Protein AF-A0A284QTY7-F1 (afdb_monomer_lite)

Structure (mmCIF, N/CA/C/O backbone):
data_AF-A0A284QTY7-F1
#
_entry.id   AF-A0A284QTY7-F1
#
loop_
_atom_site.group_PDB
_atom_site.id
_atom_site.type_symbol
_atom_site.label_atom_id
_atom_site.label_alt_id
_atom_site.label_comp_id
_atom_site.label_asym_id
_atom_site.label_entity_id
_atom_site.label_seq_id
_atom_site.pdbx_PDB_ins_code
_atom_site.Cartn_x
_atom_site.Cartn_y
_atom_site.Cartn_z
_atom_site.occupancy
_atom_site.B_iso_or_equiv
_atom_site.auth_seq_id
_atom_site.auth_comp_id
_atom_site.auth_asym_id
_atom_site.auth_atom_id
_atom_site.pdbx_PDB_model_num
ATOM 1 N N . MET A 1 1 ? -13.162 16.919 56.191 1.00 70.38 1 MET A N 1
ATOM 2 C CA . MET A 1 1 ? -14.153 17.519 57.108 1.00 70.38 1 MET A CA 1
ATOM 3 C C . MET A 1 1 ? -14.689 16.411 57.983 1.00 70.38 1 MET A C 1
ATOM 5 O O . MET A 1 1 ? -14.958 15.342 57.454 1.00 70.38 1 MET A O 1
ATOM 9 N N . GLU A 1 2 ? -14.815 16.643 59.282 1.00 83.94 2 GLU A N 1
ATOM 10 C CA . GLU A 1 2 ? -15.440 15.668 60.177 1.00 83.94 2 GLU A CA 1
ATOM 11 C C . GLU A 1 2 ? -16.969 15.844 60.131 1.00 83.94 2 GLU A C 1
ATOM 13 O O . GLU A 1 2 ? -17.439 16.981 60.248 1.00 83.94 2 GLU A O 1
ATOM 18 N N . PRO A 1 3 ? -17.750 14.770 59.908 1.00 88.94 3 PRO A N 1
ATOM 19 C CA . PRO A 1 3 ? -19.205 14.856 59.870 1.00 88.94 3 PRO A CA 1
ATOM 20 C C . PRO A 1 3 ? -19.762 15.151 61.265 1.00 88.94 3 PRO A C 1
ATOM 22 O O . PRO A 1 3 ? -19.393 14.503 62.243 1.00 88.94 3 PRO A O 1
ATOM 25 N N . LYS A 1 4 ? -20.684 16.113 61.357 1.00 92.19 4 LYS A N 1
ATOM 26 C CA . LYS A 1 4 ? -21.331 16.513 62.618 1.00 92.19 4 LYS A CA 1
ATOM 27 C C . LYS A 1 4 ? -22.643 15.771 62.856 1.00 92.19 4 LYS A C 1
ATOM 29 O O . LYS A 1 4 ? -23.099 15.667 63.992 1.00 92.19 4 LYS A O 1
ATOM 34 N N . THR A 1 5 ? -23.256 15.248 61.794 1.00 95.00 5 THR A N 1
ATOM 35 C CA . THR A 1 5 ? -24.525 14.512 61.847 1.00 95.00 5 THR A CA 1
ATOM 36 C C . THR A 1 5 ? -24.413 13.143 61.168 1.00 95.00 5 THR A C 1
ATOM 38 O O . THR A 1 5 ? -23.597 12.942 60.270 1.00 95.00 5 THR A O 1
ATOM 41 N N . LYS A 1 6 ? -25.258 12.178 61.569 1.00 93.94 6 LYS A N 1
ATOM 42 C CA . LYS A 1 6 ? -25.284 10.826 60.964 1.00 93.94 6 LYS A CA 1
ATOM 43 C C . LYS A 1 6 ? -25.515 10.874 59.450 1.00 93.94 6 LYS A C 1
ATOM 45 O O . LYS A 1 6 ? -24.850 10.172 58.699 1.00 93.94 6 LYS A O 1
ATOM 50 N N . ARG A 1 7 ? -26.399 11.771 59.009 1.00 94.31 7 ARG A N 1
ATOM 51 C CA . ARG A 1 7 ? -26.707 11.990 57.593 1.00 94.31 7 ARG A CA 1
ATOM 52 C C . ARG A 1 7 ? -25.500 12.500 56.804 1.00 94.31 7 ARG A C 1
ATOM 54 O O . ARG A 1 7 ? -25.288 12.067 55.679 1.00 94.31 7 ARG A O 1
ATOM 61 N N . GLU A 1 8 ? -24.709 13.409 57.374 1.00 94.19 8 GLU A N 1
ATOM 62 C CA . GLU A 1 8 ? -23.466 13.869 56.739 1.00 94.19 8 GLU A CA 1
ATOM 63 C C . GLU A 1 8 ? -22.461 12.726 56.580 1.00 94.19 8 GLU A C 1
ATOM 65 O O . GLU A 1 8 ? -21.834 12.618 55.531 1.00 94.19 8 GLU A O 1
ATOM 70 N N . ALA A 1 9 ? -22.342 11.847 57.581 1.00 93.75 9 ALA A N 1
ATOM 71 C CA . ALA A 1 9 ? -21.466 10.680 57.494 1.00 93.75 9 ALA A CA 1
ATOM 72 C C . ALA A 1 9 ? -21.897 9.720 56.368 1.00 93.75 9 ALA A C 1
ATOM 74 O O . ALA A 1 9 ? -21.056 9.276 55.588 1.00 93.75 9 ALA A O 1
ATOM 75 N N . GLU A 1 10 ? -23.199 9.452 56.235 1.00 95.62 10 GLU A N 1
ATOM 76 C CA . GLU A 1 10 ? -23.755 8.630 55.149 1.00 95.62 10 GLU A CA 1
ATOM 77 C C . GLU A 1 10 ? -23.511 9.253 53.767 1.00 95.62 10 GLU A C 1
ATOM 79 O O . GLU A 1 10 ? -23.088 8.563 52.839 1.00 95.62 10 GLU A O 1
ATOM 84 N N . LEU A 1 11 ? -23.727 10.566 53.628 1.00 95.56 11 LEU A N 1
ATOM 85 C CA . LEU A 1 11 ? -23.496 11.280 52.370 1.00 95.56 11 LEU A CA 1
ATOM 86 C C . LEU A 1 11 ? -22.017 11.295 51.977 1.00 95.56 11 LEU A C 1
ATOM 88 O O . LEU A 1 11 ? -21.706 11.095 50.806 1.00 95.56 11 LEU A O 1
ATOM 92 N N . LEU A 1 12 ? -21.105 11.492 52.932 1.00 95.38 12 LEU A N 1
ATOM 93 C CA . LEU A 1 12 ? -19.665 11.427 52.671 1.00 95.38 12 LEU A CA 1
ATOM 94 C C . LEU A 1 12 ? -19.228 10.018 52.260 1.00 95.38 12 LEU A C 1
ATOM 96 O O . LEU A 1 12 ? -18.431 9.877 51.336 1.00 95.38 12 LEU A O 1
ATOM 100 N N . ALA A 1 13 ? -19.773 8.974 52.891 1.00 94.88 13 ALA A N 1
ATOM 101 C CA . ALA A 1 13 ? -19.501 7.596 52.491 1.00 94.88 13 ALA A CA 1
ATOM 102 C C . ALA A 1 13 ? -19.983 7.319 51.056 1.00 94.88 13 ALA A C 1
ATOM 104 O O . ALA A 1 13 ? -19.227 6.791 50.241 1.00 94.88 13 ALA A O 1
ATOM 105 N N . ALA A 1 14 ? -21.208 7.736 50.719 1.00 96.56 14 ALA A N 1
ATOM 106 C CA . ALA A 1 14 ? -21.749 7.604 49.367 1.00 96.56 14 ALA A CA 1
ATOM 107 C C . ALA A 1 14 ? -20.931 8.399 48.333 1.00 96.56 14 ALA A C 1
ATOM 109 O O . ALA A 1 14 ? -20.667 7.896 47.239 1.00 96.56 14 ALA A O 1
ATOM 110 N N . LEU A 1 15 ? -20.490 9.610 48.688 1.00 96.69 15 LEU A N 1
ATOM 111 C CA . LEU A 1 15 ? -19.629 10.438 47.846 1.00 96.69 15 LEU A CA 1
ATOM 112 C C . LEU A 1 15 ? -18.297 9.737 47.567 1.00 96.69 15 LEU A C 1
ATOM 114 O O . LEU A 1 15 ? -17.925 9.603 46.407 1.00 96.69 15 LEU A O 1
ATOM 118 N N . HIS A 1 16 ? -17.622 9.225 48.598 1.00 96.62 16 HIS A N 1
ATOM 119 C CA . HIS A 1 16 ? -16.354 8.516 48.428 1.00 96.62 16 HIS A CA 1
ATOM 120 C C . HIS A 1 16 ? -16.489 7.270 47.548 1.00 96.62 16 HIS A C 1
ATOM 122 O O . HIS A 1 16 ? -15.647 7.040 46.682 1.00 96.62 16 HIS A O 1
ATOM 128 N N . ILE A 1 17 ? -17.559 6.489 47.720 1.00 96.81 17 ILE A N 1
ATOM 129 C CA . ILE A 1 17 ? -17.830 5.322 46.867 1.00 96.81 17 ILE A CA 1
ATOM 130 C C . ILE A 1 17 ? -18.060 5.764 45.412 1.00 96.81 17 ILE A C 1
ATOM 132 O O . ILE A 1 17 ? -17.511 5.173 44.478 1.00 96.81 17 ILE A O 1
ATOM 136 N N . SER A 1 18 ? -18.835 6.830 45.200 1.00 97.69 18 SER A N 1
ATOM 137 C CA . SER A 1 18 ? -19.074 7.402 43.870 1.00 97.69 18 SER A CA 1
ATOM 138 C C . SER A 1 18 ? -17.780 7.909 43.218 1.00 97.69 18 SER A C 1
ATOM 140 O O . SER A 1 18 ? -17.506 7.635 42.052 1.00 97.69 18 SER A O 1
ATOM 142 N N . GLU A 1 19 ? -16.917 8.592 43.966 1.00 97.81 19 GLU A N 1
ATOM 143 C CA . GLU A 1 19 ? -15.622 9.057 43.465 1.00 97.81 19 GLU A CA 1
ATOM 144 C C . GLU A 1 19 ? -14.699 7.892 43.096 1.00 97.81 19 GLU A C 1
ATOM 146 O O . GLU A 1 19 ? -14.109 7.894 42.016 1.00 97.81 19 GLU A O 1
ATOM 151 N N . GLN A 1 20 ? -14.610 6.867 43.948 1.00 97.31 20 GLN A N 1
ATOM 152 C CA . GLN A 1 20 ? -13.800 5.676 43.682 1.00 97.31 20 GLN A CA 1
ATOM 153 C C . GLN A 1 20 ? -14.276 4.933 42.430 1.00 97.31 20 GLN A C 1
ATOM 155 O O . GLN A 1 20 ? -13.467 4.563 41.579 1.00 97.31 20 GLN A O 1
ATOM 160 N N . THR A 1 21 ? -15.588 4.747 42.279 1.00 97.38 21 THR A N 1
ATOM 161 C CA . THR A 1 21 ? -16.160 4.101 41.087 1.00 97.38 21 THR A CA 1
ATOM 162 C C . THR A 1 21 ? -15.909 4.921 39.824 1.00 97.38 21 THR A C 1
ATOM 164 O O . THR A 1 21 ? -15.460 4.366 38.821 1.00 97.38 21 THR A O 1
ATOM 167 N N . ASN A 1 22 ? -16.075 6.245 39.881 1.00 97.88 22 ASN A N 1
ATOM 168 C CA . ASN A 1 22 ? -15.748 7.135 38.767 1.00 97.88 22 ASN A CA 1
ATOM 169 C C . ASN A 1 22 ? -14.268 7.061 38.371 1.00 97.88 22 ASN A C 1
ATOM 171 O O . ASN A 1 22 ? -13.960 7.005 37.182 1.00 97.88 22 ASN A O 1
ATOM 175 N N . GLN A 1 23 ? -13.348 6.994 39.336 1.00 97.75 23 GLN A N 1
ATOM 176 C CA . GLN A 1 23 ? -11.921 6.823 39.047 1.00 97.75 23 GLN A CA 1
ATOM 177 C C . GLN A 1 23 ? -11.630 5.489 38.348 1.00 97.75 23 GLN A C 1
ATOM 179 O O . GLN A 1 23 ? -10.835 5.446 37.406 1.00 97.75 23 GLN A O 1
ATOM 184 N N . ILE A 1 24 ? -12.287 4.404 38.767 1.00 97.75 24 ILE A N 1
ATOM 185 C CA . ILE A 1 24 ? -12.172 3.095 38.108 1.00 97.75 24 ILE A CA 1
ATOM 186 C C . ILE A 1 24 ? -12.687 3.178 36.667 1.00 97.75 24 ILE A C 1
ATOM 188 O O . ILE A 1 24 ? -12.018 2.706 35.747 1.00 97.75 24 ILE A O 1
ATOM 192 N N . TYR A 1 25 ? -13.841 3.813 36.447 1.00 98.12 25 TYR A N 1
ATOM 193 C CA . TYR A 1 25 ? -14.397 3.981 35.105 1.00 98.12 25 TYR A CA 1
ATOM 194 C C . TYR A 1 25 ? -13.509 4.830 34.205 1.00 98.12 25 TYR A C 1
ATOM 196 O O . TYR A 1 25 ? -13.303 4.464 33.050 1.00 98.12 25 TYR A O 1
ATOM 204 N N . GLN A 1 26 ? -12.929 5.911 34.726 1.00 98.19 26 GLN A N 1
ATOM 205 C CA . GLN A 1 26 ? -11.986 6.737 33.976 1.00 98.19 26 GLN A CA 1
ATOM 206 C C . GLN A 1 26 ? -10.763 5.932 33.532 1.00 98.19 26 GLN A C 1
ATOM 208 O O . GLN A 1 26 ? -10.399 5.983 32.359 1.00 98.19 26 GLN A O 1
ATOM 213 N N . ARG A 1 27 ? -10.166 5.137 34.429 1.00 98.12 27 ARG A N 1
ATOM 214 C CA . ARG A 1 27 ? -9.028 4.271 34.077 1.00 98.12 27 ARG A CA 1
ATOM 215 C C . ARG A 1 27 ? -9.404 3.259 33.002 1.00 98.12 27 ARG A C 1
ATOM 217 O O . ARG A 1 27 ? -8.731 3.178 31.979 1.00 98.12 27 ARG A O 1
ATOM 224 N N . ARG A 1 28 ? -10.528 2.562 33.183 1.00 98.25 28 ARG A N 1
ATOM 225 C CA . ARG A 1 28 ? -11.011 1.571 32.215 1.00 98.25 28 ARG A CA 1
ATOM 226 C C . ARG A 1 28 ? -11.324 2.192 30.853 1.00 98.25 28 ARG A C 1
ATOM 228 O O . ARG A 1 28 ? -11.058 1.584 29.822 1.00 98.25 28 ARG A O 1
ATOM 235 N N . MET A 1 29 ? -11.883 3.399 30.835 1.00 98.44 29 MET A N 1
ATOM 236 C CA . MET A 1 29 ? -12.146 4.136 29.601 1.00 98.44 29 MET A CA 1
ATOM 237 C C . MET A 1 29 ? -10.843 4.461 28.866 1.00 98.44 29 MET A C 1
ATOM 239 O O . MET A 1 29 ? -10.772 4.250 27.659 1.00 98.44 29 MET A O 1
ATOM 243 N N . ILE A 1 30 ? -9.814 4.926 29.580 1.00 98.31 30 ILE A N 1
ATOM 244 C CA . ILE A 1 30 ? -8.499 5.219 28.991 1.00 98.31 30 ILE A CA 1
ATOM 245 C C . ILE A 1 30 ? -7.873 3.946 28.407 1.00 98.31 30 ILE A C 1
ATOM 247 O O . ILE A 1 30 ? -7.384 3.969 27.281 1.00 98.31 30 ILE A O 1
ATOM 251 N N . GLU A 1 31 ? -7.937 2.822 29.122 1.00 98.19 31 GLU A N 1
ATOM 252 C CA . GLU A 1 31 ? -7.447 1.523 28.635 1.00 98.19 31 GLU A CA 1
ATOM 253 C C . GLU A 1 31 ? -8.179 1.071 27.359 1.00 98.19 31 GLU A C 1
ATOM 255 O O . GLU A 1 31 ? -7.553 0.661 26.378 1.00 98.19 31 GLU A O 1
ATOM 260 N N . LEU A 1 32 ? -9.508 1.199 27.328 1.00 98.50 32 LEU A N 1
ATOM 261 C CA . LEU A 1 32 ? -10.314 0.873 26.148 1.00 98.50 32 LEU A CA 1
ATOM 262 C C . LEU A 1 32 ? -9.990 1.787 24.961 1.00 98.50 32 LEU A C 1
ATOM 264 O O . LEU A 1 32 ? -9.873 1.320 23.831 1.00 98.50 32 LEU A O 1
ATOM 268 N N . GLN A 1 33 ? -9.804 3.083 25.202 1.00 98.44 33 GLN A N 1
ATOM 269 C CA . GLN A 1 33 ? -9.414 4.022 24.152 1.00 98.44 33 GLN A CA 1
ATOM 270 C C . GLN A 1 33 ? -8.022 3.699 23.603 1.00 98.44 33 GLN A C 1
ATOM 272 O O . GLN A 1 33 ? -7.843 3.647 22.388 1.00 98.44 33 GLN A O 1
ATOM 277 N N . ALA A 1 34 ? -7.054 3.417 24.478 1.00 98.31 34 ALA A N 1
ATOM 278 C CA . ALA A 1 34 ? -5.696 3.067 24.076 1.00 98.31 34 ALA A CA 1
ATOM 279 C C . ALA A 1 34 ? -5.658 1.783 23.232 1.00 98.31 34 ALA A C 1
ATOM 281 O O . ALA A 1 34 ? -5.005 1.746 22.188 1.00 98.31 34 ALA A O 1
ATOM 282 N N . THR A 1 35 ? -6.390 0.746 23.648 1.00 98.25 35 THR A N 1
ATOM 283 C CA . THR A 1 35 ? -6.469 -0.521 22.903 1.00 98.25 35 THR A CA 1
ATOM 284 C C . THR A 1 35 ? -7.157 -0.353 21.552 1.00 98.25 35 THR A C 1
ATOM 286 O O . THR A 1 35 ? -6.668 -0.888 20.560 1.00 98.25 35 THR A O 1
ATOM 289 N N . ASN A 1 36 ? -8.230 0.438 21.468 1.00 98.38 36 ASN A N 1
ATOM 290 C CA . ASN A 1 36 ? -8.890 0.728 20.195 1.00 98.38 36 ASN A CA 1
ATOM 291 C C . ASN A 1 36 ? -7.967 1.458 19.216 1.00 98.38 36 ASN A C 1
ATOM 293 O O . ASN A 1 36 ? -7.843 1.021 18.076 1.00 98.38 36 ASN A O 1
ATOM 297 N N . ILE A 1 37 ? -7.263 2.503 19.662 1.00 98.38 37 ILE A N 1
ATOM 298 C CA . ILE A 1 37 ? -6.308 3.232 18.812 1.00 98.38 37 ILE A CA 1
ATOM 299 C C . ILE A 1 37 ? -5.208 2.288 18.311 1.00 98.38 37 ILE A C 1
ATOM 301 O O . ILE A 1 37 ? -4.869 2.296 17.127 1.00 98.38 37 ILE A O 1
ATOM 305 N N . LEU A 1 38 ? -4.670 1.435 19.188 1.00 98.44 38 LEU A N 1
ATOM 306 C CA . LEU A 1 38 ? -3.652 0.459 18.803 1.00 98.44 38 LEU A CA 1
ATOM 307 C C . LEU A 1 38 ? -4.184 -0.536 17.761 1.00 98.44 38 LEU A C 1
ATOM 309 O O . LEU A 1 38 ? -3.517 -0.798 16.759 1.00 98.44 38 LEU A O 1
ATOM 313 N N . ASN A 1 39 ? -5.397 -1.048 17.971 1.00 98.19 39 ASN A N 1
ATOM 314 C CA . ASN A 1 39 ? -6.051 -1.969 17.049 1.00 98.19 39 ASN A CA 1
ATOM 315 C C . ASN A 1 39 ? -6.321 -1.318 15.690 1.00 98.19 39 ASN A C 1
ATOM 317 O O . ASN A 1 39 ? -6.128 -1.963 14.661 1.00 98.19 39 ASN A O 1
ATOM 321 N N . GLU A 1 40 ? -6.725 -0.048 15.656 1.00 98.19 40 GLU A N 1
ATOM 322 C CA . GLU A 1 40 ? -6.943 0.696 14.414 1.00 98.19 40 GLU A CA 1
ATOM 323 C C . GLU A 1 40 ? -5.648 0.854 13.617 1.00 98.19 40 GLU A C 1
ATOM 325 O O . GLU A 1 40 ? -5.622 0.559 12.418 1.00 98.19 40 GLU A O 1
ATOM 330 N N . VAL A 1 41 ? -4.561 1.261 14.280 1.00 98.31 41 VAL A N 1
ATOM 331 C CA . VAL A 1 41 ? -3.241 1.403 13.648 1.00 98.31 41 VAL A CA 1
ATOM 332 C C . VAL A 1 41 ? -2.751 0.057 13.119 1.00 98.31 41 VAL A C 1
ATOM 334 O O . VAL A 1 41 ? -2.311 -0.029 11.971 1.00 98.31 41 VAL A O 1
ATOM 337 N N . TYR A 1 42 ? -2.881 -1.005 13.915 1.00 98.31 42 TYR A N 1
ATOM 338 C CA . TYR A 1 42 ? -2.510 -2.356 13.503 1.00 98.31 42 TYR A CA 1
ATOM 339 C C . TYR A 1 42 ? -3.327 -2.834 12.296 1.00 98.31 42 TYR A C 1
ATOM 341 O O . TYR A 1 42 ? -2.761 -3.258 11.288 1.00 98.31 42 TYR A O 1
ATOM 349 N N . CYS A 1 43 ? -4.657 -2.711 12.352 1.00 97.94 43 CYS A N 1
ATOM 350 C CA . CYS A 1 43 ? -5.541 -3.095 11.253 1.00 97.94 43 CYS A CA 1
ATOM 351 C C . CYS A 1 43 ? -5.229 -2.312 9.977 1.00 97.94 43 CYS A C 1
ATOM 353 O O . CYS A 1 43 ? -5.270 -2.876 8.883 1.00 97.94 43 CYS A O 1
ATOM 355 N N . LYS A 1 44 ? -4.916 -1.018 10.099 1.00 98.25 44 LYS A N 1
ATOM 356 C CA . LYS A 1 44 ? -4.522 -0.186 8.963 1.00 98.25 44 LYS A CA 1
ATOM 357 C C . LYS A 1 44 ? -3.233 -0.703 8.324 1.00 98.25 44 LYS A C 1
ATOM 359 O O . LYS A 1 44 ? -3.229 -0.952 7.122 1.00 98.25 44 LYS A O 1
ATOM 364 N N . ALA A 1 45 ? -2.191 -0.939 9.121 1.00 98.00 45 ALA A N 1
ATOM 365 C CA . ALA A 1 45 ? -0.922 -1.468 8.625 1.00 98.00 45 ALA A CA 1
ATOM 366 C C . ALA A 1 45 ? -1.098 -2.836 7.945 1.00 98.00 45 ALA A C 1
ATOM 368 O O . ALA A 1 45 ? -0.574 -3.066 6.855 1.00 98.00 45 ALA A O 1
ATOM 369 N N . LEU A 1 46 ? -1.896 -3.727 8.541 1.00 97.88 46 LEU A N 1
ATOM 370 C CA . LEU A 1 46 ? -2.190 -5.040 7.969 1.00 97.88 46 LEU A CA 1
ATOM 371 C C . LEU A 1 46 ? -2.917 -4.932 6.621 1.00 97.88 46 LEU A C 1
ATOM 373 O O . LEU A 1 46 ? -2.560 -5.623 5.667 1.00 97.88 46 LEU A O 1
ATOM 377 N N . ARG A 1 47 ? -3.918 -4.048 6.519 1.00 97.12 47 ARG A N 1
ATOM 378 C CA . ARG A 1 47 ? -4.648 -3.800 5.265 1.00 97.12 47 ARG A CA 1
ATOM 379 C C . ARG A 1 47 ? -3.735 -3.245 4.179 1.00 97.12 47 ARG A C 1
ATOM 381 O O . ARG A 1 47 ? -3.833 -3.680 3.039 1.00 97.12 47 ARG A O 1
ATOM 388 N N . GLU A 1 48 ? -2.838 -2.325 4.520 1.00 97.19 48 GLU A N 1
ATOM 389 C CA . GLU A 1 48 ? -1.863 -1.771 3.575 1.00 97.19 48 GLU A CA 1
ATOM 390 C C . GLU A 1 48 ? -0.893 -2.848 3.067 1.00 97.19 48 GLU A C 1
ATOM 392 O O . GLU A 1 48 ? -0.653 -2.949 1.862 1.00 97.19 48 GLU A O 1
ATOM 397 N N . GLN A 1 49 ? -0.390 -3.708 3.957 1.00 96.12 49 GLN A N 1
ATOM 398 C CA . GLN A 1 49 ? 0.463 -4.839 3.579 1.00 96.12 49 GLN A CA 1
ATOM 399 C C . GLN A 1 49 ? -0.264 -5.843 2.678 1.00 96.12 49 GLN A C 1
ATOM 401 O O . GLN A 1 49 ? 0.304 -6.306 1.684 1.00 96.12 49 GLN A O 1
ATOM 406 N N . LEU A 1 50 ? -1.520 -6.168 2.998 1.00 94.81 50 LEU A N 1
ATOM 407 C CA . LEU A 1 50 ? -2.355 -7.039 2.172 1.00 94.81 50 LEU A CA 1
ATOM 408 C C . LEU A 1 50 ? -2.603 -6.423 0.798 1.00 94.81 50 LEU A C 1
ATOM 410 O O . LEU A 1 50 ? -2.307 -7.073 -0.201 1.00 94.81 50 LEU A O 1
ATOM 414 N N . ALA A 1 51 ? -3.024 -5.160 0.737 1.00 92.62 51 ALA A N 1
ATOM 415 C CA . ALA A 1 51 ? -3.247 -4.449 -0.519 1.00 92.62 51 ALA A CA 1
ATOM 416 C C . ALA A 1 51 ? -1.976 -4.410 -1.382 1.00 92.62 51 ALA A C 1
ATOM 418 O O . ALA A 1 51 ? -2.030 -4.631 -2.591 1.00 92.62 51 ALA A O 1
ATOM 419 N N . PHE A 1 52 ? -0.807 -4.201 -0.770 1.00 91.12 52 PHE A N 1
ATOM 420 C CA . PHE A 1 52 ? 0.472 -4.253 -1.474 1.00 91.12 52 PHE A CA 1
ATOM 421 C C . PHE A 1 52 ? 0.781 -5.651 -2.024 1.00 91.12 52 PHE A C 1
ATOM 423 O O . PHE A 1 52 ? 1.194 -5.794 -3.179 1.00 91.12 52 PHE A O 1
ATOM 430 N N . ARG A 1 53 ? 0.565 -6.703 -1.225 1.00 87.50 53 ARG A N 1
ATOM 431 C CA . ARG A 1 53 ? 0.773 -8.094 -1.652 1.00 87.50 53 ARG A CA 1
ATOM 432 C C . ARG A 1 53 ? -0.197 -8.491 -2.763 1.00 87.50 53 ARG A C 1
ATOM 434 O O . ARG A 1 53 ? 0.214 -9.154 -3.712 1.00 87.50 53 ARG A O 1
ATOM 441 N N . GLU A 1 54 ? -1.455 -8.090 -2.666 1.00 85.06 54 GLU A N 1
ATOM 442 C CA . GLU A 1 54 ? -2.484 -8.333 -3.677 1.00 85.06 54 GLU A CA 1
ATOM 443 C C . GLU A 1 54 ? -2.179 -7.584 -4.973 1.00 85.06 54 GLU A C 1
ATOM 445 O O . GLU A 1 54 ? -2.214 -8.192 -6.039 1.00 85.06 54 GLU A O 1
ATOM 450 N N . ALA A 1 55 ? -1.756 -6.320 -4.895 1.00 82.75 55 ALA A N 1
ATOM 451 C CA . ALA A 1 55 ? -1.297 -5.562 -6.057 1.00 82.75 55 ALA A CA 1
ATOM 452 C C . ALA A 1 55 ? -0.065 -6.202 -6.721 1.00 82.75 55 ALA A C 1
ATOM 454 O O . ALA A 1 55 ? 0.063 -6.201 -7.946 1.00 82.75 55 ALA A O 1
ATOM 455 N N . LYS A 1 56 ? 0.848 -6.786 -5.935 1.00 79.62 56 LYS A N 1
ATOM 456 C CA . LYS A 1 56 ? 1.962 -7.577 -6.478 1.00 79.62 56 LYS A CA 1
ATOM 457 C C . LYS A 1 56 ? 1.480 -8.868 -7.146 1.00 79.62 56 LYS A C 1
ATOM 459 O O . LYS A 1 56 ? 1.937 -9.191 -8.240 1.00 79.62 56 LYS A O 1
ATOM 464 N N . LYS A 1 57 ? 0.547 -9.599 -6.528 1.00 71.94 57 LYS A N 1
ATOM 465 C CA . LYS A 1 57 ? -0.013 -10.839 -7.092 1.00 71.94 57 LYS A CA 1
ATOM 466 C C . LYS A 1 57 ? -0.807 -10.592 -8.374 1.00 71.94 57 LYS A C 1
ATOM 468 O O . LYS A 1 57 ? -0.637 -11.351 -9.323 1.00 71.94 57 LYS A O 1
ATOM 473 N N . SER A 1 58 ? -1.610 -9.530 -8.439 1.00 65.81 58 SER A N 1
ATOM 474 C CA . SER A 1 58 ? -2.375 -9.185 -9.644 1.00 65.81 58 SER A CA 1
ATOM 475 C C . SER A 1 58 ? -1.453 -8.844 -10.817 1.00 65.81 58 SER A C 1
ATOM 477 O O . SER A 1 58 ? -1.694 -9.281 -11.940 1.00 65.81 58 SER A O 1
ATOM 479 N N . ARG A 1 59 ? -0.317 -8.180 -10.556 1.00 65.56 59 ARG A N 1
ATOM 480 C CA . ARG A 1 59 ? 0.739 -7.972 -11.564 1.00 65.56 59 ARG A CA 1
ATOM 481 C C . ARG A 1 59 ? 1.383 -9.281 -12.031 1.00 65.56 59 ARG A C 1
ATOM 483 O O . ARG A 1 59 ? 1.703 -9.396 -13.213 1.00 65.56 59 ARG A O 1
ATOM 490 N N . LYS A 1 60 ? 1.538 -10.272 -11.143 1.00 62.25 60 LYS A N 1
ATOM 491 C CA . LYS A 1 60 ? 2.092 -11.604 -11.468 1.00 62.25 60 LYS A CA 1
ATOM 492 C C . LYS A 1 60 ? 1.094 -12.509 -12.215 1.00 62.25 60 LYS A C 1
ATOM 494 O O . LYS A 1 60 ? 1.486 -13.538 -12.749 1.00 62.25 60 LYS A O 1
ATOM 499 N N . GLY A 1 61 ? -0.177 -12.109 -12.326 1.00 59.16 61 GLY A N 1
ATOM 500 C CA . GLY A 1 61 ? -1.206 -12.782 -13.131 1.00 59.16 61 GLY A CA 1
ATOM 501 C C . GLY A 1 61 ? -1.090 -12.564 -14.646 1.00 59.16 61 GLY A C 1
ATOM 502 O O . GLY A 1 61 ? -1.969 -12.999 -15.389 1.00 59.16 61 GLY A O 1
ATOM 503 N N . LYS A 1 62 ? -0.030 -11.892 -15.117 1.00 59.12 62 LYS A N 1
ATOM 504 C CA . LYS A 1 62 ? 0.243 -11.645 -16.539 1.00 59.12 62 LYS A CA 1
ATOM 505 C C . LYS A 1 62 ? 0.355 -12.986 -17.277 1.00 59.12 62 LYS A C 1
ATOM 507 O O . LYS A 1 62 ? 1.385 -13.642 -17.215 1.00 59.12 62 LYS A O 1
ATOM 512 N N . GLY A 1 63 ? -0.725 -13.401 -17.938 1.00 63.78 63 GLY A N 1
ATOM 513 C CA . GLY A 1 63 ? -0.783 -14.670 -18.671 1.00 63.78 63 GLY A CA 1
ATOM 514 C C . GLY A 1 63 ? -1.858 -15.661 -18.212 1.00 63.78 63 GLY A C 1
ATOM 515 O O . GLY A 1 63 ? -1.956 -16.733 -18.798 1.00 63.78 63 GLY A O 1
ATOM 516 N N . ARG A 1 64 ? -2.680 -15.345 -17.201 1.00 72.19 64 ARG A N 1
ATOM 517 C CA . ARG A 1 64 ? -3.853 -16.174 -16.865 1.00 72.19 64 ARG A CA 1
ATOM 518 C C . ARG A 1 64 ? -5.080 -15.713 -17.645 1.00 72.19 64 ARG A C 1
AT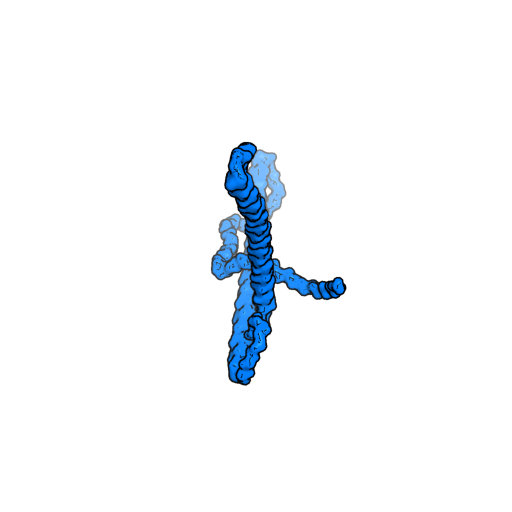OM 520 O O . ARG A 1 64 ? -5.320 -14.514 -17.745 1.00 72.19 64 ARG A O 1
ATOM 527 N N . LEU A 1 65 ? -5.870 -16.674 -18.124 1.00 73.94 65 LEU A N 1
ATOM 528 C CA . LEU A 1 65 ? -7.141 -16.424 -18.810 1.00 73.94 65 LEU A CA 1
ATOM 529 C C . LEU A 1 65 ? -8.175 -15.747 -17.888 1.00 73.94 65 LEU A C 1
ATOM 531 O O . LEU A 1 65 ? -8.886 -14.838 -18.301 1.00 73.94 65 LEU A O 1
ATOM 535 N N . MET A 1 66 ? -8.214 -16.177 -16.623 1.00 70.81 66 MET A N 1
ATOM 536 C CA . MET A 1 66 ? -9.018 -15.596 -15.543 1.00 70.81 66 MET A CA 1
ATOM 537 C C . MET A 1 66 ? -8.046 -15.172 -14.431 1.00 70.81 66 MET A C 1
ATOM 539 O O . MET A 1 66 ? -7.441 -16.017 -13.767 1.00 70.81 66 MET A O 1
ATOM 543 N N . GLY A 1 67 ? -7.809 -13.867 -14.280 1.00 65.81 67 GLY A N 1
ATOM 544 C CA . GLY A 1 67 ? -6.799 -13.313 -13.363 1.00 65.81 67 GLY A CA 1
ATOM 545 C C . GLY A 1 67 ? -7.207 -13.334 -11.885 1.00 65.81 67 GLY A C 1
ATOM 546 O O . GLY A 1 67 ? -6.380 -13.100 -11.006 1.00 65.81 67 GLY A O 1
ATOM 547 N N . ASP A 1 68 ? -8.474 -13.637 -11.628 1.00 67.38 68 ASP A N 1
ATOM 548 C CA . ASP A 1 68 ? -9.182 -13.309 -10.393 1.00 67.38 68 ASP A CA 1
ATOM 549 C C . ASP A 1 68 ? -9.053 -14.429 -9.348 1.00 67.38 68 ASP A C 1
ATOM 551 O O . ASP A 1 68 ? -9.342 -14.234 -8.170 1.00 67.38 68 ASP A O 1
ATOM 555 N N . GLY A 1 69 ? -8.623 -15.625 -9.776 1.00 66.62 69 GLY A N 1
ATOM 556 C CA . GLY A 1 69 ? -8.468 -16.806 -8.919 1.00 66.62 69 GLY A CA 1
ATOM 557 C C . GLY A 1 69 ? -9.784 -17.430 -8.442 1.00 66.62 69 GLY A C 1
ATOM 558 O O . GLY A 1 69 ? -9.753 -18.390 -7.676 1.00 66.62 69 GLY A O 1
ATOM 559 N N . LEU A 1 70 ? -10.927 -16.911 -8.893 1.00 71.38 70 LEU A N 1
ATOM 560 C CA . LEU A 1 70 ? -12.248 -17.446 -8.588 1.00 71.38 70 LEU A CA 1
ATOM 561 C C . LEU A 1 70 ? -12.614 -18.583 -9.546 1.00 71.38 70 LEU A C 1
ATOM 563 O O . LEU A 1 70 ? -12.328 -18.530 -10.743 1.00 71.38 70 LEU A O 1
ATOM 567 N N . LEU A 1 71 ? -13.278 -19.607 -9.008 1.00 66.94 71 LEU A N 1
ATOM 568 C CA . LEU A 1 71 ? -13.865 -20.680 -9.805 1.00 66.94 71 LEU A CA 1
ATOM 569 C C . LEU A 1 71 ? -15.079 -20.118 -10.553 1.00 66.94 71 LEU A C 1
ATOM 571 O O . LEU A 1 71 ? -16.085 -19.771 -9.939 1.00 66.94 71 LEU A O 1
ATOM 575 N N . VAL A 1 72 ? -14.978 -20.020 -11.876 1.00 73.31 72 VAL A N 1
ATOM 576 C CA . VAL A 1 72 ? -16.081 -19.602 -12.747 1.00 73.31 72 VAL A CA 1
ATOM 577 C C . VAL A 1 72 ? -16.652 -20.842 -13.423 1.00 73.31 72 VAL A C 1
ATOM 579 O O . VAL A 1 72 ? -15.907 -21.621 -14.019 1.00 73.31 72 VAL A O 1
ATOM 582 N N . LEU A 1 73 ? -17.974 -21.025 -13.344 1.00 77.25 73 LEU A N 1
ATOM 583 C CA . LEU A 1 73 ? -18.656 -22.038 -14.141 1.00 77.25 73 LEU A CA 1
ATOM 584 C C . LEU A 1 73 ? -18.683 -21.559 -15.592 1.00 77.25 73 LEU A C 1
ATOM 586 O O . LEU A 1 73 ? -19.448 -20.672 -15.963 1.00 77.25 73 LEU A O 1
ATOM 590 N N . LEU A 1 74 ? -17.791 -22.124 -16.390 1.00 74.75 74 LEU A N 1
ATOM 591 C CA . LEU A 1 74 ? -17.618 -21.777 -17.786 1.00 74.75 74 LEU A CA 1
ATOM 592 C C . LEU A 1 74 ? -18.570 -22.609 -18.644 1.00 74.75 74 LEU A C 1
ATOM 594 O O . LEU A 1 74 ? -18.380 -23.811 -18.821 1.00 74.75 74 LEU A O 1
ATOM 598 N N . THR A 1 75 ? -19.596 -21.961 -19.191 1.00 82.19 75 THR A N 1
ATOM 599 C CA . THR A 1 75 ? -20.342 -22.510 -20.327 1.00 82.19 75 THR A CA 1
ATOM 600 C C . THR A 1 75 ? -19.389 -22.615 -21.523 1.00 82.19 75 THR A C 1
ATOM 602 O O . THR A 1 75 ? -18.561 -21.723 -21.715 1.00 82.19 75 THR A O 1
ATOM 605 N N . SER A 1 76 ? -19.500 -23.688 -22.314 1.00 78.06 76 SER A N 1
ATOM 606 C CA . SER A 1 76 ? -18.584 -24.002 -23.429 1.00 78.06 76 SER A CA 1
ATOM 607 C C . SER A 1 76 ? -18.270 -22.792 -24.322 1.00 78.06 76 SER A C 1
ATOM 609 O O . SER A 1 76 ? -17.102 -22.501 -24.572 1.00 78.06 76 SER A O 1
ATOM 611 N N . ASP A 1 77 ? -19.298 -22.051 -24.738 1.00 87.38 77 ASP A N 1
ATOM 612 C CA . ASP A 1 77 ? -19.153 -20.933 -25.679 1.00 87.38 77 ASP A CA 1
ATOM 613 C C . ASP A 1 77 ? -18.425 -19.738 -25.051 1.00 87.38 77 ASP A C 1
ATOM 615 O O . ASP A 1 77 ? -17.488 -19.197 -25.632 1.00 87.38 77 ASP A O 1
ATOM 619 N N . PHE A 1 78 ? -18.779 -19.392 -23.811 1.00 83.56 78 PHE A N 1
ATOM 620 C CA . PHE A 1 78 ? -18.151 -18.291 -23.078 1.00 83.56 78 PHE A CA 1
ATOM 621 C C . PHE A 1 78 ? -16.661 -18.547 -22.815 1.00 83.56 78 PHE A C 1
ATOM 623 O O . PHE A 1 78 ? -15.842 -17.633 -22.888 1.00 83.56 78 PHE A O 1
ATOM 630 N N . PHE A 1 79 ? -16.280 -19.797 -22.532 1.00 84.44 79 PHE A N 1
ATOM 631 C CA . PHE A 1 79 ? -14.868 -20.156 -22.405 1.00 84.44 79 PHE A CA 1
ATOM 632 C C . PHE A 1 79 ? -14.122 -19.995 -23.722 1.00 84.44 79 PHE A C 1
ATOM 634 O O . PHE A 1 79 ? -13.033 -19.426 -23.734 1.00 84.44 79 PHE A O 1
ATOM 641 N N . TYR A 1 80 ? -14.708 -20.488 -24.813 1.00 87.25 80 TYR A N 1
ATOM 642 C CA . TYR A 1 80 ? -14.086 -20.430 -26.127 1.00 87.25 80 TYR A CA 1
ATOM 643 C C . TYR A 1 80 ? -13.834 -18.986 -26.567 1.00 87.25 80 TYR A C 1
ATOM 645 O O . TYR A 1 80 ? -12.698 -18.645 -26.895 1.00 87.25 80 TYR A O 1
ATOM 653 N N . GLU A 1 81 ? -14.850 -18.123 -26.483 1.00 88.62 81 GLU A N 1
ATOM 654 C CA . GLU A 1 81 ? -14.709 -16.692 -26.778 1.00 88.62 81 GLU A CA 1
ATOM 655 C C . GLU A 1 81 ? -13.582 -16.067 -25.953 1.00 88.62 81 GLU A C 1
ATOM 657 O O . GLU A 1 81 ? -12.716 -15.372 -26.487 1.00 88.62 81 GLU A O 1
ATOM 662 N N . ARG A 1 82 ? -13.519 -16.392 -24.656 1.00 85.06 82 ARG A N 1
ATOM 663 C CA . ARG A 1 82 ? -12.499 -15.834 -23.771 1.00 85.06 82 ARG A CA 1
ATOM 664 C C . ARG A 1 82 ? -11.084 -16.274 -24.134 1.00 85.06 82 ARG A C 1
ATOM 666 O O . ARG A 1 82 ? -10.155 -15.474 -24.025 1.00 85.06 82 ARG A O 1
ATOM 673 N N . VAL A 1 83 ? -10.908 -17.531 -24.543 1.00 86.44 83 VAL A N 1
ATOM 674 C CA . VAL A 1 83 ? -9.613 -18.062 -24.998 1.00 86.44 83 VAL A CA 1
ATOM 675 C C . VAL A 1 83 ? -9.155 -17.356 -26.271 1.00 86.44 83 VAL A C 1
ATOM 677 O O . VAL A 1 83 ? -7.993 -16.956 -26.342 1.00 86.44 83 VAL A O 1
ATOM 680 N N . VAL A 1 84 ? -10.061 -17.148 -27.230 1.00 89.88 84 VAL A N 1
ATOM 681 C CA . VAL A 1 84 ? -9.757 -16.449 -28.489 1.00 89.88 84 VAL A CA 1
ATOM 682 C C . VAL A 1 84 ? -9.318 -15.009 -28.220 1.00 89.88 84 VAL A C 1
ATOM 684 O O . VAL A 1 84 ? -8.239 -14.608 -28.655 1.00 89.88 84 VAL A O 1
ATOM 687 N N . GLU A 1 85 ? -10.089 -14.253 -27.433 1.00 87.50 85 GLU A N 1
ATOM 688 C CA . GLU A 1 85 ? -9.733 -12.876 -27.056 1.00 87.50 85 GLU A CA 1
ATOM 689 C C . GLU A 1 85 ? -8.358 -12.801 -26.377 1.00 87.50 85 GLU A C 1
ATOM 691 O O . GLU A 1 85 ? -7.557 -11.899 -26.641 1.00 87.50 85 GLU A O 1
ATOM 696 N N . PHE A 1 86 ? -8.074 -13.755 -25.489 1.00 85.75 86 PHE A N 1
ATOM 697 C CA . PHE A 1 86 ? -6.806 -13.813 -24.779 1.00 85.75 86 PHE A CA 1
ATOM 698 C C . PHE A 1 86 ? -5.634 -14.084 -25.727 1.00 85.75 86 PHE A C 1
ATOM 700 O O . PHE A 1 86 ? -4.601 -13.421 -25.618 1.00 85.75 86 PHE A O 1
ATOM 707 N N . GLU A 1 87 ? -5.779 -15.015 -26.670 1.00 88.25 87 GLU A N 1
ATOM 708 C CA . GLU A 1 87 ? -4.739 -15.332 -27.650 1.00 88.25 87 GLU A CA 1
ATOM 709 C C . GLU A 1 87 ? -4.445 -14.142 -28.575 1.00 88.25 87 GLU A C 1
ATOM 711 O O . GLU A 1 87 ? -3.281 -13.766 -28.752 1.00 88.25 87 GLU A O 1
ATOM 716 N N . GLU A 1 88 ? -5.484 -13.481 -29.088 1.00 89.56 88 GLU A N 1
ATOM 717 C CA . GLU A 1 88 ? -5.342 -12.260 -29.887 1.00 89.56 88 GLU A CA 1
ATOM 718 C C . GLU A 1 88 ? -4.616 -11.153 -29.111 1.00 89.56 88 GLU A C 1
ATOM 720 O O . GLU A 1 88 ? -3.729 -10.468 -29.643 1.00 89.56 88 GLU A O 1
ATOM 725 N N . GLU A 1 89 ? -4.943 -10.991 -27.827 1.00 86.69 89 GLU A N 1
ATOM 726 C CA . GLU A 1 89 ? -4.289 -10.012 -26.973 1.00 86.69 89 GLU A CA 1
ATOM 727 C C . GLU A 1 89 ? -2.808 -10.349 -26.730 1.00 86.69 89 GLU A C 1
ATOM 729 O O . GLU A 1 89 ? -1.962 -9.446 -26.774 1.00 86.69 89 GLU A O 1
ATOM 734 N N . GLN A 1 90 ? -2.469 -11.623 -26.503 1.00 84.69 90 GLN A N 1
ATOM 735 C CA . GLN A 1 90 ? -1.076 -12.062 -26.357 1.00 84.69 90 GLN A CA 1
ATOM 736 C C . GLN A 1 90 ? -0.276 -11.798 -27.631 1.00 84.69 90 GLN A C 1
ATOM 738 O O . GLN A 1 90 ? 0.818 -11.232 -27.563 1.00 84.69 90 GLN A O 1
ATOM 743 N N . GLN A 1 91 ? -0.836 -12.118 -28.799 1.00 88.12 91 GLN A N 1
ATOM 744 C CA . GLN A 1 91 ? -0.178 -11.845 -30.074 1.00 88.12 91 GLN A CA 1
ATOM 745 C C . GLN A 1 91 ? 0.047 -10.344 -30.294 1.00 88.12 91 GLN A C 1
ATOM 747 O O . GLN A 1 91 ? 1.122 -9.933 -30.734 1.00 88.12 91 GLN A O 1
ATOM 752 N N . ARG A 1 92 ? -0.934 -9.497 -29.953 1.00 87.00 92 ARG A N 1
ATOM 753 C CA . ARG A 1 92 ? -0.784 -8.036 -30.028 1.00 87.00 92 ARG A CA 1
ATOM 754 C C . ARG A 1 92 ? 0.335 -7.535 -29.112 1.00 87.00 92 ARG A C 1
ATOM 756 O O . ARG A 1 92 ? 1.170 -6.750 -29.556 1.00 87.00 92 ARG A O 1
ATOM 763 N N . LYS A 1 93 ? 0.378 -8.007 -27.860 1.00 86.00 93 LYS A N 1
ATOM 764 C CA . LYS A 1 93 ? 1.427 -7.655 -26.883 1.00 86.00 93 LYS A CA 1
ATOM 765 C C . LYS A 1 93 ? 2.815 -8.090 -27.355 1.00 86.00 93 LYS A C 1
ATOM 767 O O . LYS A 1 93 ? 3.781 -7.353 -27.158 1.00 86.00 93 LYS A O 1
ATOM 772 N N . GLN A 1 94 ? 2.916 -9.261 -27.982 1.00 87.12 94 GLN A N 1
ATOM 773 C CA . GLN A 1 94 ? 4.175 -9.770 -28.517 1.00 87.12 94 GLN A CA 1
ATOM 774 C C . GLN A 1 94 ? 4.686 -8.907 -29.677 1.00 87.12 94 GLN A C 1
ATOM 776 O O . GLN A 1 94 ? 5.841 -8.483 -29.642 1.00 87.12 94 GLN A O 1
ATOM 781 N N . ARG A 1 95 ? 3.820 -8.549 -30.636 1.00 89.31 95 ARG A N 1
ATOM 782 C CA . ARG A 1 95 ? 4.184 -7.641 -31.739 1.00 89.31 95 ARG A CA 1
ATOM 783 C C . ARG A 1 95 ? 4.668 -6.283 -31.234 1.00 89.31 95 ARG A C 1
ATOM 785 O O . ARG A 1 95 ? 5.728 -5.820 -31.637 1.00 89.31 95 ARG A O 1
ATOM 792 N N . GLU A 1 96 ? 3.955 -5.683 -30.283 1.00 87.75 96 GLU A N 1
ATOM 793 C CA . GLU A 1 96 ? 4.357 -4.400 -29.689 1.00 87.75 96 GLU A CA 1
ATOM 794 C C . GLU A 1 96 ? 5.723 -4.497 -28.978 1.00 87.75 96 GLU A C 1
ATOM 796 O O . GLU A 1 96 ? 6.543 -3.574 -29.022 1.00 87.75 96 GLU A O 1
ATOM 801 N N . LYS A 1 97 ? 5.999 -5.630 -28.315 1.00 87.25 97 LYS A N 1
ATOM 802 C CA . LYS A 1 97 ? 7.292 -5.885 -27.666 1.00 87.25 97 LYS A CA 1
ATOM 803 C C . LYS A 1 97 ? 8.420 -5.986 -28.693 1.00 87.25 97 LYS A C 1
ATOM 805 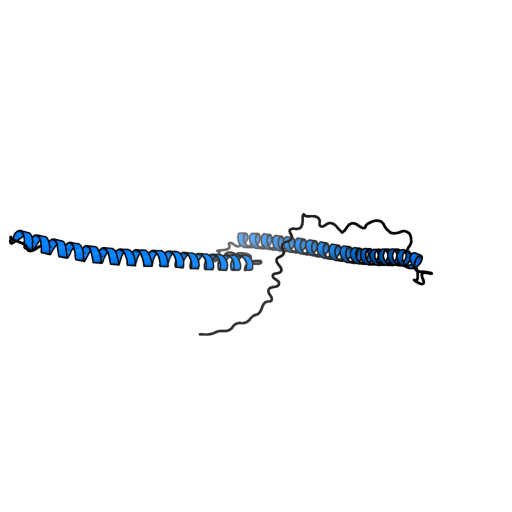O O . LYS A 1 97 ? 9.478 -5.397 -28.465 1.00 87.25 97 LYS A O 1
ATOM 810 N N . GLU A 1 98 ? 8.194 -6.696 -29.792 1.00 91.81 98 GLU A N 1
ATOM 811 C CA . GLU A 1 98 ? 9.152 -6.846 -30.891 1.00 91.81 98 GLU A CA 1
ATOM 812 C C . GLU A 1 98 ? 9.435 -5.501 -31.572 1.00 91.81 98 GLU A C 1
ATOM 814 O O . GLU A 1 98 ? 10.596 -5.117 -31.699 1.00 91.81 98 GLU A O 1
ATOM 819 N N . GLU A 1 99 ? 8.404 -4.715 -31.894 1.00 89.19 99 GLU A N 1
ATOM 820 C CA . GLU A 1 99 ? 8.554 -3.362 -32.451 1.00 89.19 99 GLU A CA 1
ATOM 821 C C . GLU A 1 99 ? 9.369 -2.451 -31.522 1.00 89.19 99 GLU A C 1
ATOM 823 O O . GLU A 1 99 ? 10.285 -1.739 -31.950 1.00 89.19 99 GLU A O 1
ATOM 828 N N . ARG A 1 100 ? 9.103 -2.519 -30.213 1.00 87.81 100 ARG A N 1
ATOM 829 C CA . ARG A 1 100 ? 9.859 -1.760 -29.211 1.00 87.81 100 ARG A CA 1
ATOM 830 C C . ARG A 1 100 ? 11.319 -2.209 -29.128 1.00 87.81 100 ARG A C 1
ATOM 832 O O . ARG A 1 100 ? 12.197 -1.371 -28.911 1.00 87.81 100 ARG A O 1
ATOM 839 N N . GLN A 1 101 ? 11.599 -3.506 -29.255 1.00 90.06 101 GLN A N 1
ATOM 840 C CA . GLN A 1 101 ? 12.968 -4.029 -29.279 1.00 90.06 101 GLN A CA 1
ATOM 841 C C . GLN A 1 101 ? 13.710 -3.580 -30.539 1.00 90.06 101 GLN A C 1
ATOM 843 O O . GLN A 1 101 ? 14.809 -3.036 -30.422 1.00 90.06 101 GLN A O 1
ATOM 848 N N . MET A 1 102 ? 13.076 -3.687 -31.705 1.00 87.38 102 MET A N 1
ATOM 849 C CA . MET A 1 102 ? 13.619 -3.205 -32.976 1.00 87.38 102 MET A CA 1
ATOM 850 C C . MET A 1 102 ? 13.980 -1.716 -32.902 1.00 87.38 102 MET A C 1
ATOM 852 O O . MET A 1 102 ? 15.118 -1.338 -33.188 1.00 87.38 102 MET A O 1
ATOM 856 N N . GLY A 1 103 ? 13.077 -0.875 -32.387 1.00 87.12 103 GLY A N 1
ATOM 857 C CA . GLY A 1 103 ? 13.353 0.553 -32.195 1.00 87.12 103 GLY A CA 1
ATOM 858 C C . GLY A 1 103 ? 14.525 0.829 -31.239 1.00 87.12 103 GLY A C 1
ATOM 859 O O . GLY A 1 103 ? 15.333 1.735 -31.472 1.00 87.12 103 GLY A O 1
ATOM 860 N N . LYS A 1 104 ? 14.685 0.029 -30.172 1.00 87.44 104 LYS A N 1
ATOM 861 C CA . LYS A 1 104 ? 15.846 0.125 -29.265 1.00 87.44 104 LYS A CA 1
ATOM 862 C C . LYS A 1 104 ? 17.151 -0.248 -29.969 1.00 87.44 104 LYS A C 1
ATOM 864 O O . LYS A 1 104 ? 18.163 0.427 -29.762 1.00 87.44 104 LYS A O 1
ATOM 869 N N . GLU A 1 105 ? 17.148 -1.295 -30.786 1.00 91.19 105 GLU A N 1
ATOM 870 C CA . GLU A 1 105 ? 18.327 -1.729 -31.535 1.00 91.19 105 GLU A CA 1
ATOM 871 C C . GLU A 1 105 ? 18.750 -0.713 -32.593 1.00 91.19 105 GLU A C 1
ATOM 873 O O . GLU A 1 105 ? 19.935 -0.389 -32.700 1.00 91.19 105 GLU A O 1
ATOM 878 N N . GLU A 1 106 ? 17.796 -0.167 -33.343 1.00 87.62 106 GLU A N 1
ATOM 879 C CA . GLU A 1 106 ? 18.046 0.900 -34.313 1.00 87.62 106 GLU A CA 1
ATOM 880 C C . GLU A 1 106 ? 18.632 2.137 -33.637 1.00 87.62 106 GLU A C 1
ATOM 882 O O . GLU A 1 106 ? 19.642 2.683 -34.093 1.00 87.62 106 GLU A O 1
ATOM 887 N N . ARG A 1 107 ? 18.078 2.531 -32.483 1.00 83.62 107 ARG A N 1
ATOM 888 C CA . ARG A 1 107 ? 18.626 3.624 -31.677 1.00 83.62 107 ARG A CA 1
ATOM 889 C C . ARG A 1 107 ? 20.050 3.327 -31.217 1.00 83.62 107 ARG A C 1
ATOM 891 O O . ARG A 1 107 ? 20.903 4.209 -31.299 1.00 83.62 107 ARG A O 1
ATOM 898 N N . LYS A 1 108 ? 20.325 2.107 -30.748 1.00 90.62 108 LYS A N 1
ATOM 899 C CA . LYS A 1 108 ? 21.669 1.693 -30.320 1.00 90.62 108 LYS A CA 1
ATOM 900 C C . LYS A 1 108 ? 22.664 1.798 -31.478 1.00 90.62 108 LYS A C 1
ATOM 902 O O . LYS A 1 108 ? 23.725 2.387 -31.300 1.00 90.62 108 LYS A O 1
ATOM 907 N N . LYS A 1 109 ? 22.298 1.316 -32.671 1.00 88.94 109 LYS A N 1
ATOM 908 C CA . LYS A 1 109 ? 23.110 1.433 -33.897 1.00 88.94 109 LYS A CA 1
ATOM 909 C C . LYS A 1 109 ? 23.341 2.897 -34.293 1.00 88.94 109 LYS A C 1
ATOM 911 O O . LYS A 1 109 ? 24.456 3.285 -34.631 1.00 88.94 109 LYS A O 1
ATOM 916 N N . ALA A 1 110 ? 22.313 3.741 -34.225 1.00 87.38 110 ALA A N 1
ATOM 917 C CA . ALA A 1 110 ? 22.451 5.167 -34.521 1.00 87.38 110 ALA A CA 1
ATOM 918 C C . ALA A 1 110 ? 23.364 5.883 -33.510 1.00 87.38 110 ALA A C 1
ATOM 920 O O . ALA A 1 110 ? 24.138 6.768 -33.887 1.00 87.38 110 ALA A O 1
ATOM 921 N N . LEU A 1 111 ? 23.295 5.492 -32.234 1.00 87.62 111 LEU A N 1
ATOM 922 C CA . LEU A 1 111 ? 24.104 6.068 -31.167 1.00 87.62 111 LEU A CA 1
ATOM 923 C C . LEU A 1 111 ? 25.584 5.699 -31.310 1.00 87.62 111 LEU A C 1
ATOM 925 O O . LEU A 1 111 ? 26.417 6.598 -31.236 1.00 87.62 111 LEU A O 1
ATOM 929 N N . THR A 1 112 ? 25.917 4.437 -31.606 1.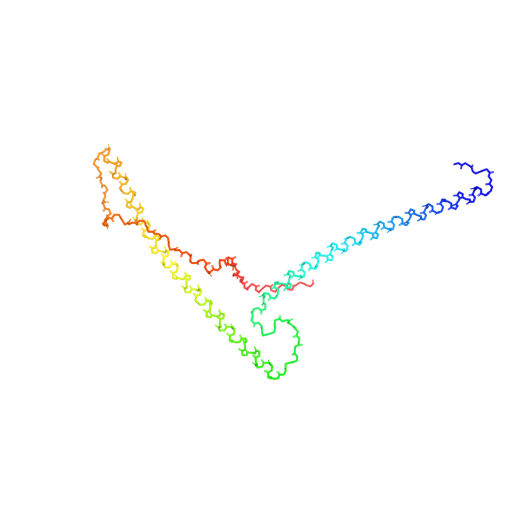00 89.12 112 THR A N 1
ATOM 930 C CA . THR A 1 112 ? 27.317 4.023 -31.825 1.00 89.12 112 THR A CA 1
ATOM 931 C C . THR A 1 112 ? 27.943 4.768 -33.005 1.00 89.12 112 THR A C 1
ATOM 933 O O . THR A 1 112 ? 29.041 5.316 -32.895 1.00 89.12 112 THR A O 1
ATOM 936 N N . VAL A 1 113 ? 27.210 4.905 -34.116 1.00 87.69 113 VAL A N 1
ATOM 937 C CA . VAL A 1 113 ? 27.659 5.693 -35.277 1.00 87.69 113 VAL A CA 1
ATOM 938 C C . VAL A 1 113 ? 27.845 7.173 -34.915 1.00 87.69 113 VAL A C 1
ATOM 940 O O . VAL A 1 113 ? 28.779 7.822 -35.399 1.00 87.69 113 VAL A O 1
ATOM 943 N N . TRP A 1 114 ? 26.971 7.738 -34.077 1.00 86.06 114 TRP A N 1
ATOM 944 C CA . TRP A 1 114 ? 27.105 9.117 -33.604 1.00 86.06 114 TRP A CA 1
ATOM 945 C C . TRP A 1 114 ? 28.343 9.294 -32.711 1.00 86.06 114 TRP A C 1
ATOM 947 O O . TRP A 1 114 ? 29.124 10.221 -32.940 1.00 86.06 114 TRP A O 1
ATOM 957 N N . GLU A 1 115 ? 28.575 8.386 -31.762 1.00 86.19 115 GLU A N 1
ATOM 958 C CA . GLU A 1 115 ? 29.737 8.391 -30.865 1.00 86.19 115 GLU A CA 1
ATOM 959 C C . GLU A 1 115 ? 31.059 8.317 -31.636 1.00 86.19 115 GLU A C 1
ATOM 961 O O . GLU A 1 115 ? 31.962 9.124 -31.397 1.00 86.19 115 GLU A O 1
ATOM 966 N N . GLU A 1 116 ? 31.160 7.434 -32.635 1.00 87.38 116 GLU A N 1
ATOM 967 C CA . GLU A 1 116 ? 32.343 7.343 -33.496 1.00 87.38 116 GLU A CA 1
ATOM 968 C C . GLU A 1 116 ? 32.624 8.652 -34.242 1.00 87.38 116 GLU A C 1
ATOM 970 O O . GLU A 1 116 ? 33.773 9.107 -34.330 1.00 87.38 116 GLU A O 1
ATOM 975 N N . LYS A 1 117 ? 31.579 9.280 -34.795 1.00 83.50 117 LYS A N 1
ATOM 976 C CA . LYS A 1 117 ? 31.711 10.553 -35.515 1.00 83.50 117 LYS A CA 1
ATOM 977 C C . LYS A 1 117 ? 32.122 11.685 -34.570 1.00 83.50 117 LYS A C 1
ATOM 979 O O . LYS A 1 117 ? 32.970 12.505 -34.934 1.00 83.50 117 LYS A O 1
ATOM 984 N N . VAL A 1 118 ? 31.587 11.717 -33.349 1.00 85.62 118 VAL A N 1
ATOM 985 C CA . VAL A 1 118 ? 31.980 12.682 -32.312 1.00 85.62 118 VAL A CA 1
ATOM 986 C C . VAL A 1 118 ? 33.430 12.474 -31.887 1.00 85.62 118 VAL A C 1
ATOM 988 O O . VAL A 1 118 ? 34.185 13.446 -31.844 1.00 85.62 118 VAL A O 1
ATOM 991 N N . ALA A 1 119 ? 33.859 11.234 -31.647 1.00 86.12 119 ALA A N 1
ATOM 992 C CA . ALA A 1 119 ? 35.237 10.918 -31.281 1.00 86.12 119 ALA A CA 1
ATOM 993 C C . ALA A 1 119 ? 36.228 11.344 -32.378 1.00 86.12 119 ALA A C 1
ATOM 995 O O . ALA A 1 119 ? 37.258 11.963 -32.090 1.00 86.12 119 ALA A O 1
ATOM 996 N N . LYS A 1 120 ? 35.897 11.091 -33.654 1.00 83.69 120 LYS A N 1
ATOM 997 C CA . LYS A 1 120 ? 36.677 11.576 -34.808 1.00 83.69 120 LYS A CA 1
ATOM 998 C C . LYS A 1 120 ? 36.764 13.107 -34.815 1.00 83.69 120 LYS A C 1
ATOM 1000 O O . LYS A 1 120 ? 37.857 13.656 -34.952 1.00 83.69 120 LYS A O 1
ATOM 1005 N N . ARG A 1 121 ? 35.647 13.807 -34.589 1.00 80.31 121 ARG A N 1
ATOM 1006 C CA . ARG A 1 121 ? 35.608 15.279 -34.530 1.00 80.31 121 ARG A CA 1
ATOM 1007 C C . ARG A 1 121 ? 36.430 15.844 -33.369 1.00 80.31 121 ARG A C 1
ATOM 1009 O O . ARG A 1 121 ? 37.173 16.802 -33.563 1.00 80.31 121 ARG A O 1
ATOM 1016 N N . GLN A 1 122 ? 36.348 15.239 -32.185 1.00 84.31 122 GLN A N 1
ATOM 1017 C CA . GLN A 1 122 ? 37.143 15.639 -31.021 1.00 84.31 122 GLN A CA 1
ATOM 1018 C C . GLN A 1 122 ? 38.646 15.475 -31.269 1.00 84.31 122 GLN A C 1
ATOM 1020 O O . GLN A 1 122 ? 39.413 16.370 -30.922 1.00 84.31 122 GLN A O 1
ATOM 1025 N N . LYS A 1 123 ? 39.075 14.379 -31.913 1.00 84.25 123 LYS A N 1
ATOM 1026 C CA . LYS A 1 123 ? 40.484 14.180 -32.303 1.00 84.25 123 LYS A CA 1
ATOM 1027 C C . LYS A 1 123 ? 40.983 15.295 -33.229 1.00 84.25 123 LYS A C 1
ATOM 1029 O O . LYS A 1 123 ? 42.076 15.811 -33.017 1.00 84.25 123 LYS A O 1
ATOM 1034 N N . ILE A 1 124 ? 40.171 15.712 -34.203 1.00 81.38 124 ILE A N 1
ATOM 1035 C CA . ILE A 1 124 ? 40.515 16.809 -35.124 1.00 81.38 124 ILE A CA 1
ATOM 1036 C C . ILE A 1 124 ? 40.611 18.146 -34.380 1.00 81.38 124 ILE A C 1
ATOM 1038 O O . ILE A 1 124 ? 41.557 18.898 -34.598 1.00 81.38 124 ILE A O 1
ATOM 1042 N N . LEU A 1 125 ? 39.661 18.443 -33.488 1.00 81.44 125 LEU A N 1
ATOM 1043 C CA . LEU A 1 125 ? 39.681 19.676 -32.695 1.00 81.44 125 LEU A CA 1
ATOM 1044 C C . LEU A 1 125 ? 40.903 19.746 -31.773 1.00 81.44 125 LEU A C 1
ATOM 1046 O O . LEU A 1 125 ? 41.546 20.793 -31.708 1.00 81.44 125 LEU A O 1
ATOM 1050 N N . LYS A 1 126 ? 41.255 18.633 -31.114 1.00 83.69 126 LYS A N 1
ATOM 1051 C CA . LYS A 1 126 ? 42.479 18.527 -30.306 1.00 83.69 126 LYS A CA 1
ATOM 1052 C C . LYS A 1 126 ? 43.717 18.786 -31.166 1.00 83.69 126 LYS A C 1
ATOM 1054 O O . LYS A 1 126 ? 44.451 19.722 -30.879 1.00 83.69 126 LYS A O 1
ATOM 1059 N N . TRP A 1 127 ? 43.858 18.090 -32.297 1.00 81.25 127 TRP A N 1
ATOM 1060 C CA . TRP A 1 127 ? 44.970 18.312 -33.229 1.00 81.25 127 TRP A CA 1
ATOM 1061 C C . TRP A 1 127 ? 45.059 19.763 -33.733 1.00 81.25 127 TRP A C 1
ATOM 1063 O O . TRP A 1 127 ? 46.143 20.337 -33.787 1.00 81.25 127 TRP A O 1
ATOM 1073 N N . ALA A 1 128 ? 43.931 20.391 -34.081 1.00 81.62 128 ALA A N 1
ATOM 1074 C CA . ALA A 1 128 ? 43.904 21.778 -34.542 1.00 81.62 128 ALA A CA 1
ATOM 1075 C C . ALA A 1 128 ? 44.292 22.774 -33.433 1.00 81.62 128 ALA A C 1
ATOM 1077 O O . ALA A 1 128 ? 44.958 23.773 -33.711 1.00 81.62 128 ALA A O 1
ATOM 1078 N N . SER A 1 129 ? 43.891 22.503 -32.188 1.00 80.19 129 SER A N 1
ATOM 1079 C CA . SER A 1 129 ? 44.315 23.254 -31.003 1.00 80.19 129 SER A CA 1
ATOM 1080 C C . SER A 1 129 ? 45.818 23.096 -30.757 1.00 80.19 129 SER A C 1
ATOM 1082 O O . SER A 1 129 ? 46.516 24.094 -30.588 1.00 80.19 129 SER A O 1
ATOM 1084 N N . ASP A 1 130 ? 46.331 21.869 -30.796 1.00 80.12 130 ASP A N 1
ATOM 1085 C CA . ASP A 1 130 ? 47.744 21.572 -30.540 1.00 80.12 130 ASP A CA 1
ATOM 1086 C C . ASP A 1 130 ? 48.639 22.177 -31.630 1.00 80.12 130 ASP A C 1
ATOM 1088 O O . ASP A 1 130 ? 49.604 22.877 -31.329 1.00 80.12 130 ASP A O 1
ATOM 1092 N N . LYS A 1 131 ? 48.222 22.091 -32.900 1.00 77.25 131 LYS A N 1
ATOM 1093 C CA . LYS A 1 131 ? 48.871 22.784 -34.022 1.00 77.25 131 LYS A CA 1
ATOM 1094 C C . LYS A 1 131 ? 48.938 24.303 -33.832 1.00 77.25 131 LYS A C 1
ATOM 1096 O O . LYS A 1 131 ? 49.916 24.924 -34.245 1.00 77.25 131 LYS A O 1
ATOM 1101 N N . LYS A 1 132 ? 47.905 24.933 -33.254 1.00 74.38 132 LYS A N 1
ATOM 1102 C CA . LYS A 1 132 ? 47.922 26.377 -32.950 1.00 74.38 132 LYS A CA 1
ATOM 1103 C C . LYS A 1 132 ? 48.897 26.702 -31.818 1.00 74.38 132 LYS A C 1
ATOM 1105 O O . LYS A 1 132 ? 49.623 27.682 -31.938 1.00 74.38 132 LYS A O 1
ATOM 1110 N N . LYS A 1 133 ? 48.928 25.892 -30.756 1.00 70.12 133 LYS A N 1
ATOM 1111 C CA . LYS A 1 133 ? 49.839 26.075 -29.613 1.00 70.12 133 LYS A CA 1
ATOM 1112 C C . LYS A 1 133 ? 51.303 25.905 -30.015 1.00 70.12 133 LYS A C 1
ATOM 1114 O O . LYS A 1 133 ? 52.137 26.711 -29.614 1.00 70.12 133 LYS A O 1
ATOM 1119 N N . ASP A 1 134 ? 51.600 24.919 -30.852 1.00 63.41 134 ASP A N 1
ATOM 1120 C CA . ASP A 1 134 ? 52.974 24.626 -31.256 1.00 63.41 134 ASP A CA 1
ATOM 1121 C C . ASP A 1 134 ? 53.505 25.620 -32.284 1.00 63.41 134 ASP A C 1
ATOM 1123 O O . ASP A 1 134 ? 54.667 25.989 -32.197 1.00 63.41 134 ASP A O 1
ATOM 1127 N N . LYS A 1 135 ? 52.659 26.179 -33.163 1.00 61.28 135 LYS A N 1
ATOM 1128 C CA . LYS A 1 135 ? 53.055 27.305 -34.034 1.00 61.28 135 LYS A CA 1
ATOM 1129 C C . LYS A 1 135 ? 53.596 28.517 -33.266 1.00 61.28 135 LYS A C 1
ATOM 1131 O O . LYS A 1 135 ? 54.389 29.265 -33.825 1.00 61.28 135 LYS A O 1
ATOM 1136 N N . VAL A 1 136 ? 53.171 28.716 -32.017 1.00 60.78 136 VAL A N 1
ATOM 1137 C CA . VAL A 1 136 ? 53.675 29.785 -31.136 1.00 60.78 136 VAL A CA 1
ATOM 1138 C C . VAL A 1 136 ? 55.032 29.412 -30.514 1.00 60.78 136 VAL A C 1
ATOM 1140 O O . VAL A 1 136 ? 55.784 30.297 -30.123 1.00 60.78 136 VAL A O 1
ATOM 1143 N N . LYS A 1 137 ? 55.371 28.116 -30.447 1.00 58.84 137 LYS A N 1
ATOM 1144 C CA . LYS A 1 137 ? 56.573 27.572 -29.787 1.00 58.84 137 LYS A CA 1
ATOM 1145 C C . LYS A 1 137 ? 57.640 27.001 -30.743 1.00 58.84 137 LYS A C 1
ATOM 1147 O O . LYS A 1 137 ? 58.725 26.673 -30.278 1.00 58.84 137 LYS A O 1
ATOM 1152 N N . GLY A 1 138 ? 57.366 26.862 -32.046 1.00 58.69 138 GLY A N 1
ATOM 1153 C CA . GLY A 1 138 ? 58.290 26.291 -33.043 1.00 58.69 138 GLY A CA 1
ATOM 1154 C C . GLY A 1 138 ? 57.597 25.456 -34.138 1.00 58.69 138 GLY A C 1
ATOM 1155 O O . GLY A 1 138 ? 56.394 25.570 -34.366 1.00 58.69 138 GLY A O 1
ATOM 1156 N N . ARG A 1 139 ? 58.344 24.613 -34.875 1.00 57.59 139 ARG A N 1
ATOM 1157 C CA . ARG A 1 139 ? 57.772 23.738 -35.927 1.00 57.59 139 ARG A CA 1
ATOM 1158 C C . ARG A 1 139 ? 56.956 22.590 -35.313 1.00 57.59 139 ARG A C 1
ATOM 1160 O O . ARG A 1 139 ? 57.496 21.760 -34.594 1.00 57.59 139 ARG A O 1
ATOM 1167 N N . PHE A 1 140 ? 55.675 22.505 -35.674 1.00 63.69 140 PHE A N 1
ATOM 1168 C CA . PHE A 1 140 ? 54.776 21.402 -35.315 1.00 63.69 140 PHE A CA 1
ATOM 1169 C C . PHE A 1 140 ? 55.126 20.111 -36.076 1.00 63.69 140 PHE A C 1
ATOM 1171 O O . PHE A 1 140 ? 55.178 20.124 -37.306 1.00 63.69 140 PHE A O 1
ATOM 1178 N N . THR A 1 141 ? 55.315 18.999 -35.362 1.00 67.00 141 THR A N 1
ATOM 1179 C CA . THR A 1 141 ? 55.693 17.679 -35.915 1.00 67.00 141 THR A CA 1
ATOM 1180 C C . THR A 1 141 ? 54.532 16.678 -36.000 1.00 67.00 141 THR A C 1
ATOM 1182 O O . THR A 1 141 ? 54.723 15.548 -36.447 1.00 67.00 141 THR A O 1
ATOM 1185 N N . GLY A 1 142 ? 53.313 17.060 -35.603 1.00 68.38 142 GLY A N 1
ATOM 1186 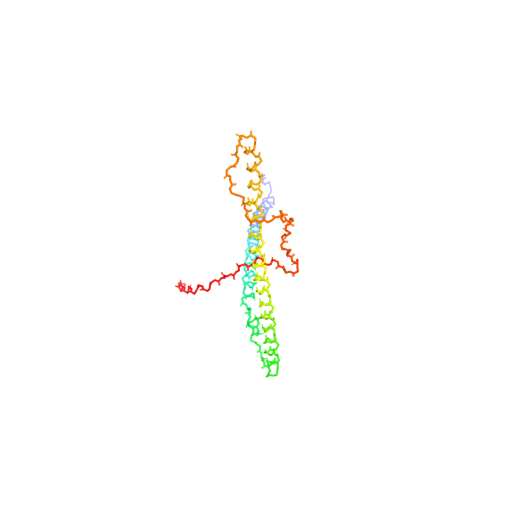C CA . GLY A 1 142 ? 52.164 16.150 -35.581 1.00 68.38 142 GLY A CA 1
ATOM 1187 C C . GLY A 1 142 ? 51.593 15.822 -36.968 1.00 68.38 142 GLY A C 1
ATOM 1188 O O . GLY A 1 142 ? 51.275 16.716 -37.756 1.00 68.38 142 GLY A O 1
ATOM 1189 N N . VAL A 1 143 ? 51.371 14.531 -37.239 1.00 70.62 143 VAL A N 1
ATOM 1190 C CA . VAL A 1 143 ? 50.736 14.040 -38.477 1.00 70.62 14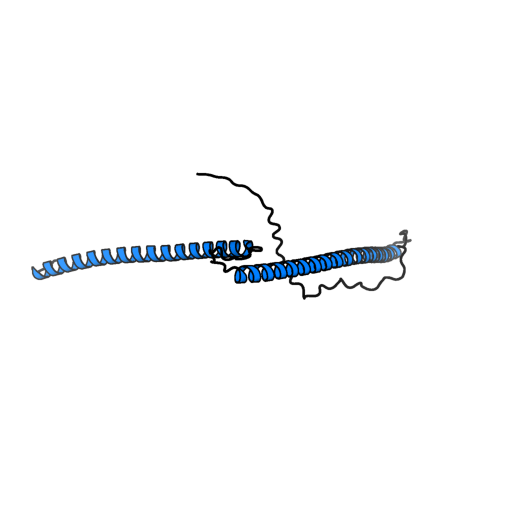3 VAL A CA 1
ATOM 1191 C C . VAL A 1 143 ? 49.292 14.538 -38.564 1.00 70.62 143 VAL A C 1
ATOM 1193 O O . VAL A 1 143 ? 48.511 14.380 -37.626 1.00 70.62 143 VAL A O 1
ATOM 1196 N N . GLN A 1 144 ? 48.925 15.147 -39.693 1.00 70.88 144 GLN A N 1
ATOM 1197 C CA . GLN A 1 144 ? 47.564 15.626 -39.930 1.00 70.88 144 GLN A CA 1
ATOM 1198 C C . GLN A 1 144 ? 46.581 14.449 -40.060 1.00 70.88 144 GLN A C 1
ATOM 1200 O O . GLN A 1 144 ? 46.806 13.569 -40.896 1.00 70.88 144 GLN A O 1
ATOM 1205 N N . PRO A 1 145 ? 45.471 14.428 -39.295 1.00 68.94 145 PRO A N 1
ATOM 1206 C CA . PRO A 1 145 ? 44.415 13.442 -39.487 1.00 68.94 145 PRO A CA 1
ATOM 1207 C C . PRO A 1 145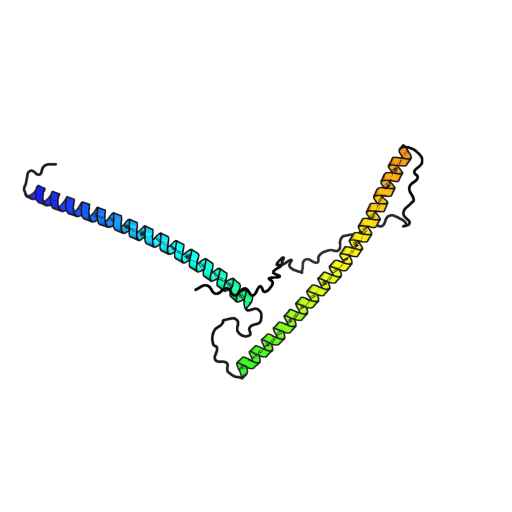 ? 43.871 13.503 -40.921 1.00 68.94 145 PRO A C 1
ATOM 1209 O O . PRO A 1 145 ? 43.509 14.573 -41.412 1.00 68.94 145 PRO A O 1
ATOM 1212 N N . LYS A 1 146 ? 43.810 12.349 -41.595 1.00 64.12 146 LYS A N 1
ATOM 1213 C CA . LYS A 1 146 ? 43.305 12.212 -42.968 1.00 64.12 146 LYS A CA 1
ATOM 1214 C C . LYS A 1 146 ? 41.775 12.255 -42.976 1.00 64.12 146 LYS A C 1
ATOM 1216 O O . LYS A 1 146 ? 41.144 11.211 -43.009 1.00 64.12 146 LYS A O 1
ATOM 1221 N N . LEU A 1 147 ? 41.170 13.433 -42.899 1.00 52.75 147 LEU A N 1
ATOM 1222 C CA . LEU A 1 147 ? 39.763 13.662 -43.245 1.00 52.75 147 LEU A CA 1
ATOM 1223 C C . LEU A 1 147 ? 39.631 15.150 -43.616 1.00 52.75 147 LEU A C 1
ATOM 1225 O O . LEU A 1 147 ? 40.310 15.973 -43.007 1.00 52.75 147 LEU A O 1
ATOM 1229 N N . GLY A 1 148 ? 38.830 15.474 -44.637 1.00 59.03 148 GLY A N 1
ATOM 1230 C CA . GLY A 1 148 ? 38.659 16.830 -45.187 1.00 59.03 148 GLY A CA 1
ATOM 1231 C C . GLY A 1 148 ? 38.083 17.872 -44.209 1.00 59.03 148 GLY A C 1
ATOM 1232 O O . GLY A 1 148 ? 38.228 17.757 -42.995 1.00 59.03 148 GLY A O 1
ATOM 1233 N N . MET A 1 149 ? 37.451 18.930 -44.740 1.00 51.47 149 MET A N 1
ATOM 1234 C CA . MET A 1 149 ? 36.903 20.046 -43.947 1.00 51.47 149 MET A CA 1
ATOM 1235 C C . MET A 1 149 ? 36.093 19.562 -42.731 1.00 51.47 149 MET A C 1
ATOM 1237 O O . MET A 1 149 ? 35.342 18.592 -42.828 1.00 51.47 149 MET A O 1
ATOM 1241 N N . LEU A 1 150 ? 36.263 20.246 -41.589 1.00 55.00 150 LEU A N 1
ATOM 1242 C CA . LEU A 1 150 ? 35.580 19.954 -40.323 1.00 55.00 150 LEU A CA 1
ATOM 1243 C C . LEU A 1 150 ? 34.078 19.731 -40.570 1.00 55.00 150 LEU A C 1
ATOM 1245 O O . LEU A 1 150 ? 33.397 20.682 -40.958 1.00 55.00 150 LEU A O 1
ATOM 1249 N N . PRO A 1 151 ? 33.543 18.519 -40.338 1.00 56.88 151 PRO A N 1
ATOM 1250 C CA . PRO A 1 151 ? 32.122 18.290 -40.526 1.00 56.88 151 PRO A CA 1
ATOM 1251 C C . PRO A 1 151 ? 31.310 19.170 -39.554 1.00 56.88 151 PRO A C 1
ATOM 1253 O O . PRO A 1 151 ? 31.766 19.430 -38.424 1.00 56.88 151 PRO A O 1
ATOM 1256 N N . PRO A 1 152 ? 30.118 19.638 -39.978 1.00 62.34 152 PRO A N 1
ATOM 1257 C CA . PRO A 1 152 ? 29.229 20.450 -39.152 1.00 62.34 152 PRO A CA 1
ATOM 1258 C C . PRO A 1 152 ? 28.854 19.727 -37.852 1.00 62.34 152 PRO A C 1
ATOM 1260 O O . PRO A 1 152 ? 29.048 18.518 -37.704 1.00 62.34 152 PRO A O 1
ATOM 1263 N N . ALA A 1 153 ? 28.343 20.475 -36.869 1.00 66.50 153 ALA A N 1
ATOM 1264 C CA . ALA A 1 153 ? 27.923 19.890 -35.602 1.00 66.50 153 ALA A CA 1
ATOM 1265 C C . ALA A 1 153 ? 26.836 18.833 -35.827 1.00 66.50 153 ALA A C 1
ATOM 1267 O O . ALA A 1 153 ? 25.762 19.148 -36.324 1.00 66.50 153 ALA A O 1
ATOM 1268 N N . ILE A 1 154 ? 27.141 17.580 -35.478 1.00 66.31 154 ILE A N 1
ATOM 1269 C CA . ILE A 1 154 ? 26.230 16.457 -35.692 1.00 66.31 154 ILE A CA 1
ATOM 1270 C C . ILE A 1 154 ? 25.227 16.442 -34.534 1.00 66.31 154 ILE A C 1
ATOM 1272 O O . ILE A 1 154 ? 25.641 16.194 -33.393 1.00 66.31 154 ILE A O 1
ATOM 1276 N N . PRO A 1 155 ? 23.934 16.707 -34.790 1.00 71.94 155 PRO A N 1
ATOM 1277 C CA . PRO A 1 155 ? 22.918 16.638 -33.754 1.00 71.94 155 PRO A CA 1
ATOM 1278 C C . PRO A 1 155 ? 22.833 15.210 -33.210 1.00 71.94 155 PRO A C 1
ATOM 1280 O O . PRO A 1 155 ? 22.989 14.237 -33.950 1.00 71.94 155 PRO A O 1
ATOM 1283 N N . LYS A 1 156 ? 22.614 15.085 -31.899 1.00 74.62 156 LYS A N 1
ATOM 1284 C CA . LYS A 1 156 ? 22.329 13.790 -31.275 1.00 74.62 156 LYS A CA 1
ATOM 1285 C C . LYS A 1 156 ? 21.052 13.206 -31.894 1.00 74.62 156 LYS A C 1
ATOM 1287 O O . LYS A 1 156 ? 20.112 13.978 -32.110 1.00 74.62 156 LYS A O 1
ATOM 1292 N N . PRO A 1 157 ? 20.986 11.886 -32.143 1.00 73.94 157 PRO A N 1
ATOM 1293 C CA . PRO A 1 157 ? 19.730 11.228 -32.484 1.00 73.94 157 PRO A CA 1
ATOM 1294 C C . PRO A 1 157 ? 18.672 11.588 -31.432 1.00 73.94 157 PRO A C 1
ATOM 1296 O O . PRO A 1 157 ? 18.893 11.380 -30.236 1.00 73.94 157 PRO A O 1
ATOM 1299 N N . LYS A 1 158 ? 17.568 12.214 -31.860 1.00 68.75 158 LYS A N 1
ATOM 1300 C CA . LYS A 1 158 ? 16.489 12.624 -30.954 1.00 68.75 158 LYS A CA 1
ATOM 1301 C C . LYS A 1 158 ? 15.738 11.387 -30.466 1.00 68.75 158 LYS A C 1
ATOM 1303 O O . LYS A 1 158 ? 15.521 10.448 -31.225 1.00 68.75 158 LYS A O 1
ATOM 1308 N N . VAL A 1 159 ? 15.334 11.410 -29.201 1.00 58.16 159 VAL A N 1
ATOM 1309 C CA . VAL A 1 159 ? 14.329 10.484 -28.675 1.00 58.16 159 VAL A CA 1
ATOM 1310 C C . VAL A 1 159 ? 12.980 11.038 -29.119 1.00 58.16 159 VAL A C 1
ATOM 1312 O O . VAL A 1 159 ? 12.637 12.159 -28.742 1.00 58.16 159 VAL A O 1
ATOM 1315 N N . ASN A 1 160 ? 12.239 10.306 -29.949 1.00 51.91 160 ASN A N 1
ATOM 1316 C CA . ASN A 1 160 ? 10.826 10.616 -30.142 1.00 51.91 160 ASN A CA 1
ATOM 1317 C C . ASN A 1 160 ? 10.137 10.328 -28.802 1.00 51.91 160 ASN A C 1
ATOM 1319 O O . ASN A 1 160 ? 10.200 9.205 -28.306 1.00 51.91 160 ASN A O 1
ATOM 1323 N N . ALA A 1 161 ? 9.551 11.357 -28.192 1.00 48.53 161 ALA A N 1
ATOM 1324 C CA . ALA A 1 161 ? 9.001 11.344 -26.834 1.00 48.53 161 ALA A CA 1
ATOM 1325 C C . ALA A 1 161 ? 7.736 10.473 -26.658 1.00 48.53 161 ALA A C 1
ATOM 1327 O O . ALA A 1 161 ? 7.080 10.548 -25.627 1.00 48.53 161 ALA A O 1
ATOM 1328 N N . GLU A 1 162 ? 7.385 9.651 -27.646 1.00 44.22 162 GLU A N 1
ATOM 1329 C CA . GLU A 1 162 ? 6.172 8.826 -27.632 1.00 44.22 162 GLU A CA 1
ATOM 1330 C C . GLU A 1 162 ? 6.397 7.422 -27.058 1.00 44.22 162 GLU A C 1
ATOM 1332 O O . GLU A 1 162 ? 5.438 6.687 -26.848 1.00 44.22 162 GLU A O 1
ATOM 1337 N N . VAL A 1 163 ? 7.641 7.045 -26.741 1.00 44.06 163 VAL A N 1
ATOM 1338 C CA . VAL A 1 163 ? 7.906 5.816 -25.984 1.00 44.06 163 VAL A CA 1
ATOM 1339 C C . VAL A 1 163 ? 8.070 6.199 -24.514 1.00 44.06 163 VAL A C 1
ATOM 1341 O O . VAL A 1 163 ? 9.071 6.840 -24.181 1.00 44.06 163 VAL A O 1
ATOM 1344 N N . PRO A 1 164 ? 7.131 5.831 -23.621 1.00 39.16 164 PRO A N 1
ATOM 1345 C CA . PRO A 1 164 ? 7.299 6.082 -22.203 1.00 39.16 164 PRO A CA 1
ATOM 1346 C C . PRO A 1 164 ? 8.575 5.378 -21.745 1.00 39.16 164 PRO A C 1
ATOM 1348 O O . PRO A 1 164 ? 8.709 4.158 -21.884 1.00 39.16 164 PRO A O 1
ATOM 1351 N N . GLU A 1 165 ? 9.509 6.140 -21.179 1.00 42.97 165 GLU A N 1
ATOM 1352 C CA . GLU A 1 165 ? 10.585 5.590 -20.365 1.00 42.97 165 GLU A CA 1
ATOM 1353 C C . GLU A 1 165 ? 9.968 5.011 -19.085 1.00 42.97 165 GLU A C 1
ATOM 1355 O O . GLU A 1 165 ? 10.023 5.594 -18.007 1.00 42.97 165 GLU A O 1
ATOM 1360 N N . SER A 1 166 ? 9.362 3.828 -19.193 1.00 36.06 166 SER A N 1
ATOM 1361 C CA . SER A 1 166 ? 9.229 2.943 -18.044 1.00 36.06 166 SER A CA 1
ATOM 1362 C C . SER A 1 166 ? 10.600 2.311 -17.821 1.00 36.06 166 SER A C 1
ATOM 1364 O O . SER A 1 166 ? 10.930 1.244 -18.339 1.00 36.06 166 SER A O 1
ATOM 1366 N N . SER A 1 167 ? 11.434 3.047 -17.088 1.00 44.81 167 SER A N 1
ATOM 1367 C CA . SER A 1 167 ? 12.537 2.491 -16.313 1.00 44.81 167 SER A CA 1
ATOM 1368 C C . SER A 1 167 ? 11.940 1.551 -15.263 1.00 44.81 167 SER A C 1
ATOM 1370 O O . SER A 1 167 ? 11.666 1.950 -14.135 1.00 44.81 167 SER A O 1
ATOM 1372 N N . GLY A 1 168 ? 11.688 0.313 -15.673 1.00 34.78 168 GLY A N 1
ATOM 1373 C CA . GLY A 1 168 ? 11.280 -0.805 -14.831 1.00 34.78 168 GLY A CA 1
ATOM 1374 C C . GLY A 1 168 ? 12.029 -2.041 -15.300 1.00 34.78 168 GLY A C 1
ATOM 1375 O O . GLY A 1 168 ? 11.473 -2.888 -15.993 1.00 34.78 168 GLY A O 1
ATOM 1376 N N . SER A 1 169 ? 13.327 -2.064 -15.010 1.00 43.78 169 SER A N 1
ATOM 1377 C CA . SER A 1 169 ? 14.143 -3.273 -15.041 1.00 43.78 169 SER A CA 1
ATOM 1378 C C . SER A 1 169 ? 13.704 -4.156 -13.874 1.00 43.78 169 SER A C 1
ATOM 1380 O O . SER A 1 169 ? 14.302 -4.069 -12.812 1.00 43.78 169 SER A O 1
ATOM 1382 N N . ASP A 1 170 ? 12.669 -4.965 -14.078 1.00 35.94 170 ASP A N 1
ATOM 1383 C CA . ASP A 1 170 ? 12.411 -6.157 -13.262 1.00 35.94 170 ASP A CA 1
ATOM 1384 C C . ASP A 1 170 ? 12.730 -7.377 -14.139 1.00 35.94 170 ASP A C 1
ATOM 1386 O O . ASP A 1 170 ? 11.841 -8.085 -14.613 1.00 35.94 170 ASP A O 1
ATOM 1390 N N . ASP A 1 171 ? 14.024 -7.573 -14.411 1.00 40.41 171 ASP A N 1
ATOM 1391 C CA . ASP A 1 171 ? 14.569 -8.920 -14.584 1.00 40.41 171 ASP A CA 1
ATOM 1392 C C . ASP A 1 171 ? 14.632 -9.526 -13.173 1.00 40.41 171 ASP A C 1
ATOM 1394 O O . ASP A 1 171 ? 15.663 -9.481 -12.506 1.00 40.41 171 ASP A O 1
ATOM 1398 N N . GLU A 1 172 ? 13.495 -10.009 -12.675 1.00 40.84 172 GLU A N 1
ATOM 1399 C CA . GLU A 1 172 ? 13.475 -10.889 -11.507 1.00 40.84 172 GLU A CA 1
ATOM 1400 C C . GLU A 1 172 ? 13.699 -12.306 -12.025 1.00 40.84 172 GLU A C 1
ATOM 1402 O O . GLU A 1 172 ? 12.817 -12.922 -12.630 1.00 40.84 172 GLU A O 1
ATOM 1407 N N . ALA A 1 173 ? 14.938 -12.762 -11.848 1.00 41.44 173 ALA A N 1
ATOM 1408 C CA . ALA A 1 173 ? 15.314 -14.154 -11.954 1.00 41.44 173 ALA A CA 1
ATOM 1409 C C . ALA A 1 173 ? 14.412 -14.991 -11.034 1.00 41.44 173 ALA A C 1
ATOM 1411 O O . ALA A 1 173 ? 14.263 -14.683 -9.851 1.00 41.44 173 ALA A O 1
ATOM 1412 N N . ASP A 1 174 ? 13.818 -16.046 -11.590 1.00 42.22 174 ASP A N 1
ATOM 1413 C CA . ASP A 1 174 ? 13.254 -17.143 -10.810 1.00 42.22 174 ASP A CA 1
ATOM 1414 C C . ASP A 1 174 ? 14.384 -17.767 -9.977 1.00 42.22 174 ASP A C 1
ATOM 1416 O O . ASP A 1 174 ? 15.206 -18.523 -10.494 1.00 42.22 174 ASP A O 1
ATOM 1420 N N . ASP A 1 175 ? 14.443 -17.415 -8.694 1.00 45.75 175 ASP A N 1
ATOM 1421 C CA . ASP A 1 175 ? 15.157 -18.184 -7.679 1.00 45.75 175 ASP A CA 1
ATOM 1422 C C . ASP A 1 175 ? 14.120 -19.041 -6.942 1.00 45.75 175 ASP A C 1
ATOM 1424 O O . ASP A 1 175 ? 13.414 -18.591 -6.032 1.00 45.75 175 ASP A O 1
ATOM 1428 N N . GLU A 1 176 ? 13.958 -20.274 -7.420 1.00 52.91 176 GLU A N 1
ATOM 1429 C CA . GLU A 1 176 ? 13.220 -21.330 -6.733 1.00 52.91 176 GLU A CA 1
ATOM 1430 C C . GLU A 1 176 ? 14.020 -21.766 -5.496 1.00 52.91 176 GLU A C 1
ATOM 1432 O O . GLU A 1 176 ? 14.842 -22.677 -5.541 1.00 52.91 176 GLU A O 1
ATOM 1437 N N . GLY A 1 177 ? 13.785 -21.083 -4.376 1.00 38.53 177 GLY A N 1
ATOM 1438 C CA . GLY A 1 177 ? 14.310 -21.429 -3.057 1.00 38.53 177 GLY A CA 1
ATOM 1439 C C . GLY A 1 177 ? 13.183 -21.782 -2.095 1.00 38.53 177 GLY A C 1
ATOM 1440 O O . GLY A 1 177 ? 12.838 -21.000 -1.210 1.00 38.53 177 GLY A O 1
ATOM 1441 N N . GLU A 1 178 ? 12.582 -22.951 -2.291 1.00 50.94 178 GLU A N 1
ATOM 1442 C CA . GLU A 1 178 ? 11.703 -23.599 -1.321 1.00 50.94 178 GLU A CA 1
ATOM 1443 C C . GLU A 1 178 ? 12.534 -23.980 -0.085 1.00 50.94 178 GLU A C 1
ATOM 1445 O O . GLU A 1 178 ? 13.327 -24.919 -0.109 1.00 50.94 178 GLU A O 1
ATOM 1450 N N . THR A 1 179 ? 12.395 -23.223 1.004 1.00 42.62 179 THR A N 1
ATOM 1451 C CA . THR A 1 179 ? 12.816 -23.681 2.333 1.00 42.62 179 THR A CA 1
ATOM 1452 C C . THR A 1 179 ? 11.590 -23.790 3.219 1.00 42.62 179 THR A C 1
ATOM 1454 O O . THR A 1 179 ? 11.140 -22.804 3.808 1.00 42.62 179 THR A O 1
ATOM 1457 N N . ASP A 1 180 ? 11.074 -25.014 3.295 1.00 46.62 180 ASP A N 1
ATOM 1458 C CA . ASP A 1 180 ? 10.270 -25.504 4.406 1.00 46.62 180 ASP A CA 1
ATOM 1459 C C . ASP A 1 180 ? 10.999 -25.232 5.722 1.00 46.62 180 ASP A C 1
ATOM 1461 O O . ASP A 1 180 ? 12.098 -25.744 5.945 1.00 46.62 180 ASP A O 1
ATOM 1465 N N . ILE A 1 181 ? 10.369 -24.476 6.620 1.00 45.19 181 ILE A N 1
ATOM 1466 C CA . ILE A 1 181 ? 10.621 -24.608 8.054 1.00 45.19 181 ILE A CA 1
ATOM 1467 C C . ILE A 1 181 ? 9.267 -24.581 8.770 1.00 45.19 181 ILE A C 1
ATOM 1469 O O . ILE A 1 181 ? 8.478 -23.650 8.605 1.00 45.19 181 ILE A O 1
ATOM 1473 N N . LEU A 1 182 ? 9.060 -25.675 9.505 1.00 46.12 182 LEU A N 1
ATOM 1474 C CA . LEU A 1 182 ? 7.964 -26.047 10.404 1.00 46.12 182 LEU A CA 1
ATOM 1475 C C . LEU A 1 182 ? 7.551 -24.955 11.398 1.00 46.12 182 LEU A C 1
ATOM 1477 O O . LEU A 1 182 ? 8.453 -24.273 11.938 1.00 46.12 182 LEU A O 1
#

Sequence (182 aa):
MEPKTKREAELLAALHISEQTNQIYQRRMIELQATNILNEVYCKALREQLAFREAKKSRKGKGRLMGDGLLVLLTSDFFYERVVEFEEEQQRKQREKEERQMGKEERKKALTVWEEKVAKRQKILKWASDKKKDKVKGRFTGVQPKLGMLPPAIPKPKVNAEVPESSGSDDEADDEGETDIL

pLDDT: mean 78.27, std 17.97, range [34.78, 98.5]

Radius of gyration: 39.69 Å; chains: 1; bounding box: 85×56×108 Å

Secondary structure (DSSP, 8-state):
---SSHHHHHHHHHHHHHHHHHHHHHHHHHHHHHHHHHHHHHHHHHHHHHHHHHHHHHHHTTT-SSTT-------HHHHHHHHHHHHHHHHHHHHHHHHHHHHHHHHHHHHHHHHHHHHHHHHHHHHHHHHHHHHHHS---PPPPS--S-PPP-PPPPPPTTS-------------------

Foldseek 3Di:
DDDPDPVSVVVVVVVVVVVVVVVVVVVVVVVVVVVVVVVVVVVVVVVVVVVVVVVVQLVVLVPDLDSPPDDDPDDPVNVVVSVVVSVVVVVVVVVVVVVVVVVVVVLVVLQVVVVVLVVVLVVQVVVVVVCVVVVVVDDDPDDHPPDDDRDPDDDRDDDPPPDDPPPDPPPPDPPPDDDDDD

Organism: Armillaria ostoyae (NCBI:txid47428)